Protein AF-A0AAI9I9U0-F1 (afdb_monomer)

pLDDT: mean 82.07, std 19.07, range [43.56, 97.94]

Mean predicted aligned error: 8.54 Å

Secondary structure (DSSP, 8-state):
----SSSTT-SS-TT--HHHHHHHTT--HHHHHHHS-S-TTHHHHHHTTSSPPPHHHHHHHHHHHH-GGGHHHHHHGGGGG---

Radius of gyration: 14.03 Å; Cα contacts (8 Å, |Δi|>4): 65; chains: 1; bounding box: 32×23×46 Å

Structure (mmCIF, N/CA/C/O backbone):
data_AF-A0AAI9I9U0-F1
#
_entry.id   AF-A0AAI9I9U0-F1
#
loop_
_atom_site.group_PDB
_atom_site.id
_atom_site.type_symbol
_atom_site.label_atom_id
_atom_site.label_alt_id
_atom_site.label_comp_id
_atom_site.label_asym_id
_atom_site.label_entity_id
_atom_site.label_seq_id
_atom_site.pdbx_PDB_ins_code
_atom_site.Cartn_x
_atom_site.Cartn_y
_atom_site.Cartn_z
_atom_site.occupancy
_atom_site.B_iso_or_equiv
_atom_site.auth_seq_id
_atom_site.auth_comp_id
_atom_site.auth_asym_id
_atom_site.auth_atom_id
_atom_site.pdbx_PDB_model_num
ATOM 1 N N . MET A 1 1 ? 21.171 6.357 -24.806 1.00 43.56 1 MET A N 1
ATOM 2 C CA . MET A 1 1 ? 19.866 5.700 -24.581 1.00 43.56 1 MET A CA 1
ATOM 3 C C . MET A 1 1 ? 20.062 4.605 -23.547 1.00 43.56 1 MET A C 1
ATOM 5 O O . MET A 1 1 ? 20.899 3.742 -23.767 1.00 43.56 1 MET A O 1
ATOM 9 N N . ARG A 1 2 ? 19.406 4.693 -22.385 1.00 48.75 2 ARG A N 1
ATOM 10 C CA . ARG A 1 2 ? 19.455 3.671 -21.325 1.00 48.75 2 ARG A CA 1
ATOM 11 C C . ARG A 1 2 ? 18.017 3.249 -21.021 1.00 48.75 2 ARG A C 1
ATOM 13 O O . ARG A 1 2 ? 17.432 3.747 -20.071 1.00 48.75 2 ARG A O 1
ATOM 20 N N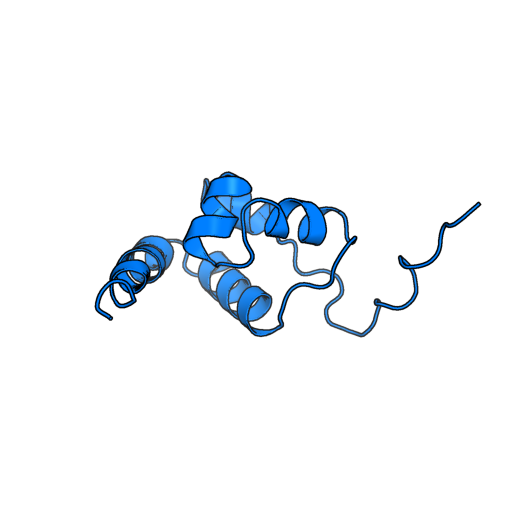 . ASP A 1 3 ? 17.477 2.352 -21.839 1.00 51.47 3 ASP A N 1
ATOM 21 C CA . ASP A 1 3 ? 16.124 1.795 -21.684 1.00 51.47 3 ASP A CA 1
ATOM 22 C C . ASP A 1 3 ? 16.171 0.286 -21.408 1.00 51.47 3 ASP A C 1
ATOM 24 O O . ASP A 1 3 ? 15.554 -0.513 -22.098 1.00 51.47 3 ASP A O 1
ATOM 28 N N . PHE A 1 4 ? 16.914 -0.123 -20.379 1.00 57.00 4 PHE A N 1
ATOM 29 C CA . PHE A 1 4 ? 16.891 -1.503 -19.884 1.00 57.00 4 PHE A CA 1
ATOM 30 C C . PHE A 1 4 ? 16.791 -1.488 -18.359 1.00 57.00 4 PHE A C 1
ATOM 32 O O . PHE A 1 4 ? 17.799 -1.307 -17.676 1.00 57.00 4 PHE A O 1
ATOM 39 N N . PRO A 1 5 ? 15.557 -1.556 -17.818 1.00 51.44 5 PRO A N 1
ATOM 40 C CA . PRO A 1 5 ? 15.244 -2.704 -16.960 1.00 51.44 5 PRO A CA 1
ATOM 41 C C . PRO A 1 5 ? 13.761 -3.145 -16.977 1.00 51.44 5 PRO A C 1
ATOM 43 O O . PRO A 1 5 ? 13.288 -3.709 -15.991 1.00 51.44 5 PRO A O 1
ATOM 46 N N . ARG A 1 6 ? 12.986 -2.887 -18.043 1.00 54.09 6 ARG A N 1
ATOM 47 C CA . ARG A 1 6 ? 11.568 -3.314 -18.071 1.00 54.09 6 ARG A CA 1
ATOM 48 C C . ARG A 1 6 ? 11.376 -4.804 -18.357 1.00 54.09 6 ARG A C 1
ATOM 50 O O . ARG A 1 6 ? 10.462 -5.406 -17.812 1.00 54.09 6 ARG A O 1
ATOM 57 N N . GLU A 1 7 ? 12.252 -5.396 -19.161 1.00 47.88 7 GLU A N 1
ATOM 58 C CA . GLU A 1 7 ? 12.021 -6.731 -19.728 1.00 47.88 7 GLU A CA 1
ATOM 59 C C . GLU A 1 7 ? 12.510 -7.884 -18.828 1.00 47.88 7 GLU A C 1
ATOM 61 O O . GLU A 1 7 ? 12.002 -8.995 -18.898 1.00 47.88 7 GLU A O 1
ATOM 66 N N . VAL A 1 8 ? 13.442 -7.621 -17.904 1.00 52.31 8 VAL A N 1
ATOM 67 C CA . VAL A 1 8 ? 14.129 -8.675 -17.126 1.00 52.31 8 VAL A CA 1
ATOM 68 C C . VAL A 1 8 ? 13.335 -9.135 -15.888 1.00 52.31 8 VAL A C 1
ATOM 70 O O . VAL A 1 8 ? 13.653 -10.154 -15.283 1.00 52.31 8 VAL A O 1
ATOM 73 N N . ASN A 1 9 ? 12.270 -8.425 -15.501 1.00 50.00 9 ASN A N 1
ATOM 74 C CA . ASN A 1 9 ? 11.511 -8.727 -14.276 1.00 50.00 9 ASN A CA 1
ATOM 75 C C . ASN A 1 9 ? 10.245 -9.577 -14.488 1.00 50.00 9 ASN A C 1
ATOM 77 O O . ASN A 1 9 ? 9.613 -9.948 -13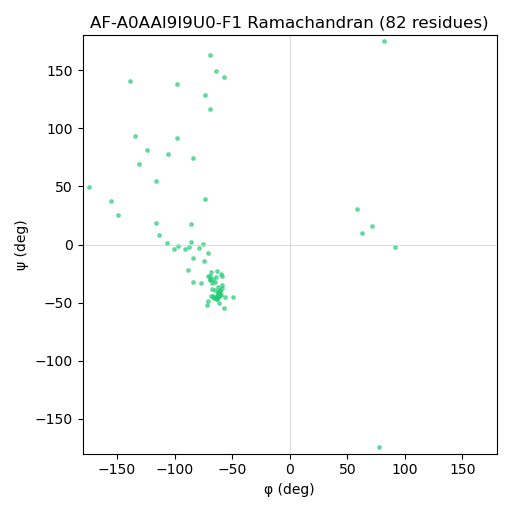.487 1.00 50.00 9 ASN A O 1
ATOM 81 N N . ALA A 1 10 ? 9.941 -9.928 -15.747 1.00 47.78 10 ALA A N 1
ATOM 82 C CA . ALA A 1 10 ? 8.744 -10.636 -16.217 1.00 47.78 10 ALA A CA 1
ATOM 83 C C . ALA A 1 10 ? 8.712 -12.148 -15.873 1.00 47.78 10 ALA A C 1
ATOM 85 O O . ALA A 1 10 ? 8.320 -13.001 -16.670 1.00 47.78 10 ALA A O 1
ATOM 86 N N . GLY A 1 11 ? 9.181 -12.492 -14.672 1.00 45.19 11 GLY A N 1
ATOM 87 C CA . GLY A 1 11 ? 9.077 -13.821 -14.087 1.00 45.19 11 GLY A CA 1
ATOM 88 C C . GLY A 1 11 ? 7.898 -13.906 -13.115 1.00 45.19 11 GLY A C 1
ATOM 89 O O . GLY A 1 11 ? 8.055 -13.624 -11.921 1.00 45.19 11 GLY A O 1
ATOM 90 N N . MET A 1 12 ? 6.742 -14.319 -13.637 1.00 47.06 12 MET A N 1
ATOM 91 C CA . MET A 1 12 ? 5.670 -15.098 -12.991 1.00 47.06 12 MET A CA 1
ATOM 92 C C . MET A 1 12 ? 4.930 -14.479 -11.781 1.00 47.06 12 MET A C 1
ATOM 94 O O . MET A 1 12 ? 4.102 -15.144 -11.165 1.00 47.06 12 MET A O 1
ATOM 98 N N . VAL A 1 13 ? 5.143 -13.191 -11.476 1.00 47.34 13 VAL A N 1
ATOM 99 C CA . VAL A 1 13 ? 4.334 -12.400 -10.505 1.00 47.34 13 VAL A CA 1
ATOM 100 C C . VAL A 1 13 ? 3.608 -11.232 -11.218 1.00 47.34 13 VAL A C 1
ATOM 102 O O . VAL A 1 13 ? 3.172 -10.261 -10.603 1.00 47.34 13 VAL A O 1
ATOM 105 N N . ASP A 1 14 ? 3.474 -11.317 -12.545 1.00 51.91 14 ASP A N 1
ATOM 106 C CA . ASP A 1 14 ? 3.440 -10.167 -13.468 1.00 51.91 14 ASP A CA 1
ATOM 107 C C . ASP A 1 14 ? 2.110 -9.463 -13.738 1.00 51.91 14 ASP A C 1
ATOM 109 O O . ASP A 1 14 ? 2.007 -8.677 -14.676 1.00 51.91 14 ASP A O 1
ATOM 113 N N . SER A 1 15 ? 1.077 -9.637 -12.919 1.00 64.25 15 SER A N 1
ATOM 114 C CA . SER A 1 15 ? -0.058 -8.711 -13.042 1.00 64.25 15 SER A CA 1
ATOM 115 C C . SER A 1 15 ? -0.880 -8.569 -11.779 1.00 64.25 15 SER A C 1
ATOM 117 O O . SER A 1 15 ? -2.102 -8.458 -11.835 1.00 64.25 15 SER A O 1
ATOM 119 N N . PHE A 1 16 ? -0.243 -8.576 -10.604 1.00 76.88 16 PHE A N 1
ATOM 120 C CA . PHE A 1 16 ? -0.990 -8.152 -9.428 1.00 76.88 16 PHE A CA 1
ATOM 121 C C . PHE A 1 16 ? -1.268 -6.641 -9.535 1.00 76.88 16 PHE A C 1
ATOM 123 O O . PHE A 1 16 ? -0.322 -5.847 -9.550 1.00 76.88 16 PHE A O 1
ATOM 130 N N . PRO A 1 17 ? -2.535 -6.198 -9.613 1.00 90.19 17 PRO A N 1
ATOM 131 C CA . PRO A 1 17 ? -2.855 -4.815 -9.933 1.00 90.19 17 PRO A CA 1
ATOM 132 C C . PRO A 1 17 ? -2.796 -3.958 -8.665 1.00 90.19 17 PRO A C 1
ATOM 134 O O . PRO A 1 17 ? -3.820 -3.541 -8.122 1.00 90.19 17 PRO A O 1
ATOM 137 N N . ILE A 1 18 ? -1.575 -3.677 -8.196 1.00 94.25 18 ILE A N 1
ATOM 138 C CA . ILE A 1 18 ? -1.289 -2.910 -6.969 1.00 94.25 18 ILE A CA 1
ATOM 139 C C . ILE A 1 18 ? -2.086 -1.608 -6.935 1.00 94.25 18 ILE A C 1
ATOM 141 O O . ILE A 1 18 ? -2.717 -1.298 -5.926 1.00 94.25 18 ILE A O 1
ATOM 145 N N . GLN A 1 19 ? -2.120 -0.877 -8.053 1.00 95.50 19 GLN A N 1
ATOM 146 C CA . GLN A 1 19 ? -2.866 0.374 -8.146 1.00 95.50 19 GLN A CA 1
ATOM 147 C C . GLN A 1 19 ? -4.370 0.181 -7.898 1.00 95.50 19 GLN A C 1
ATOM 149 O O . GLN A 1 19 ? -4.980 0.994 -7.202 1.00 95.50 19 GLN A O 1
ATOM 154 N N . ARG A 1 20 ? -4.974 -0.880 -8.453 1.00 97.12 20 ARG A N 1
ATOM 155 C CA . ARG A 1 20 ? -6.404 -1.182 -8.278 1.00 97.12 20 ARG A CA 1
ATOM 156 C C . ARG A 1 20 ? -6.711 -1.427 -6.808 1.00 97.12 20 ARG A C 1
ATOM 158 O O . ARG A 1 20 ? -7.625 -0.815 -6.264 1.00 97.12 20 ARG A O 1
ATOM 165 N N . VAL A 1 21 ? -5.925 -2.290 -6.169 1.00 97.25 21 VAL A N 1
ATOM 166 C CA . VAL A 1 21 ? -6.139 -2.670 -4.769 1.00 97.25 21 VAL A CA 1
ATOM 167 C C . VAL A 1 21 ? -5.890 -1.488 -3.841 1.00 97.25 21 VAL A C 1
ATOM 169 O O . VAL A 1 21 ? -6.732 -1.186 -3.004 1.00 97.25 21 VAL A O 1
ATOM 172 N N . ARG A 1 22 ? -4.807 -0.729 -4.042 1.00 97.50 22 ARG A N 1
ATOM 173 C CA . ARG A 1 22 ? -4.540 0.486 -3.261 1.00 97.50 22 ARG A CA 1
ATOM 174 C C . ARG A 1 22 ? -5.699 1.486 -3.343 1.00 97.50 22 ARG A C 1
ATOM 176 O O . ARG A 1 22 ? -6.113 2.028 -2.321 1.00 97.50 22 ARG A O 1
ATOM 183 N N . LYS A 1 23 ? -6.232 1.724 -4.547 1.00 97.69 23 LYS A N 1
ATOM 184 C CA . LYS A 1 23 ? -7.387 2.614 -4.745 1.00 97.69 23 LYS A CA 1
ATOM 185 C C . LYS A 1 23 ? -8.652 2.067 -4.078 1.00 97.69 23 LYS A C 1
ATOM 187 O O . LYS A 1 23 ? -9.383 2.847 -3.477 1.00 97.69 23 LYS A O 1
ATOM 192 N N . LYS A 1 24 ? -8.888 0.751 -4.124 1.00 97.75 24 LYS A N 1
ATOM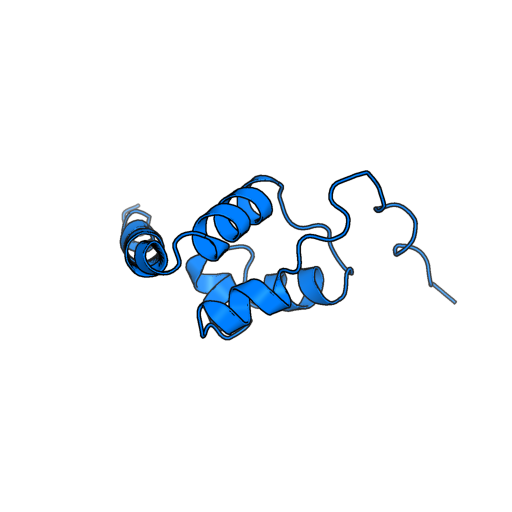 193 C CA . LYS A 1 24 ? -10.000 0.092 -3.413 1.00 97.75 24 LYS A CA 1
ATOM 194 C C . LYS A 1 24 ? -9.916 0.293 -1.898 1.00 97.75 24 LYS A C 1
ATOM 196 O O . LYS A 1 24 ? -10.929 0.569 -1.267 1.00 97.75 24 LYS A O 1
ATOM 201 N N . LEU A 1 25 ? -8.706 0.244 -1.350 1.00 97.56 25 LEU A N 1
ATOM 202 C CA . LEU A 1 25 ? -8.408 0.539 0.054 1.00 97.56 25 LEU A CA 1
ATOM 203 C C . LEU A 1 25 ? -8.425 2.045 0.382 1.00 97.56 25 LEU A C 1
ATOM 205 O O . LEU A 1 25 ? -8.184 2.424 1.522 1.00 97.56 25 LEU A O 1
ATOM 209 N N . ARG A 1 26 ? -8.713 2.910 -0.603 1.00 97.50 26 ARG A N 1
ATOM 210 C CA . ARG A 1 26 ? -8.756 4.378 -0.481 1.00 97.50 26 ARG A CA 1
ATOM 211 C C . ARG A 1 26 ? -7.444 5.006 0.001 1.00 97.50 26 ARG A C 1
ATOM 213 O O . ARG A 1 26 ? -7.459 6.063 0.618 1.00 97.50 26 ARG A O 1
ATOM 220 N N . LEU A 1 27 ? -6.311 4.388 -0.332 1.00 96.81 27 LEU A N 1
ATOM 221 C CA . LEU A 1 27 ? -4.988 4.859 0.077 1.00 96.81 27 LEU A CA 1
ATOM 222 C C . LEU A 1 27 ? -4.307 5.674 -1.028 1.00 96.81 27 LEU A C 1
ATOM 224 O O . LEU A 1 27 ? -4.281 5.283 -2.203 1.00 96.81 27 LEU A O 1
ATOM 228 N N . GLY A 1 28 ? -3.659 6.775 -0.652 1.00 96.69 28 GLY A N 1
ATOM 229 C CA . GLY A 1 28 ? -2.667 7.438 -1.508 1.00 96.69 28 GLY A CA 1
ATOM 230 C C . GLY A 1 28 ? -1.387 6.599 -1.654 1.00 96.69 28 GLY A C 1
ATOM 231 O O . GLY A 1 28 ? -1.135 5.705 -0.854 1.00 96.69 28 GLY A O 1
ATOM 232 N N . GLN A 1 29 ? -0.535 6.878 -2.650 1.00 96.31 29 GLN A N 1
ATOM 233 C CA . GLN A 1 29 ? 0.753 6.164 -2.798 1.00 96.31 29 GLN A CA 1
ATOM 234 C C . GLN A 1 29 ? 1.676 6.381 -1.585 1.00 96.31 29 GLN A C 1
ATOM 236 O O . GLN A 1 29 ? 2.273 5.429 -1.089 1.00 96.31 29 GLN A O 1
ATOM 241 N N . HIS A 1 30 ? 1.745 7.617 -1.078 1.00 95.00 30 HIS A N 1
ATOM 242 C CA . HIS A 1 30 ? 2.510 7.958 0.125 1.00 95.00 30 HIS A CA 1
ATOM 243 C C . HIS A 1 30 ? 1.950 7.249 1.367 1.00 95.00 30 HIS A C 1
ATOM 245 O O . HIS A 1 30 ? 2.703 6.650 2.129 1.00 95.00 30 HIS A O 1
ATOM 251 N N . GLU A 1 31 ? 0.630 7.275 1.559 1.00 94.56 31 GLU A N 1
ATOM 252 C CA . GLU A 1 31 ? -0.017 6.590 2.681 1.00 94.56 31 GLU A CA 1
ATOM 253 C C . GLU A 1 31 ? 0.204 5.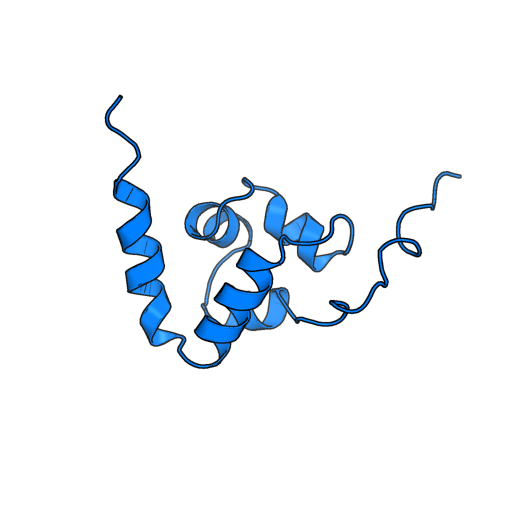077 2.616 1.00 94.56 31 GLU A C 1
ATOM 255 O O . GLU A 1 31 ? 0.589 4.469 3.607 1.00 94.56 31 GLU A O 1
ATOM 260 N N . ALA A 1 32 ? 0.069 4.474 1.435 1.00 95.38 32 ALA A N 1
ATOM 261 C CA . ALA A 1 32 ? 0.353 3.060 1.238 1.00 95.38 32 ALA A CA 1
ATOM 262 C C . ALA A 1 32 ? 1.820 2.720 1.563 1.00 95.38 32 ALA A C 1
ATOM 264 O O . ALA A 1 32 ? 2.081 1.714 2.214 1.00 95.38 32 ALA A O 1
ATOM 265 N N . GLY A 1 33 ? 2.778 3.578 1.194 1.00 93.94 33 GLY A N 1
ATOM 266 C CA . GLY A 1 33 ? 4.184 3.416 1.584 1.00 93.94 33 GLY A CA 1
ATOM 267 C C . GLY A 1 33 ? 4.426 3.528 3.094 1.00 93.94 33 GLY A C 1
ATOM 268 O O . GLY A 1 33 ? 5.351 2.904 3.610 1.00 93.94 33 GLY A O 1
ATOM 269 N N . LYS A 1 34 ? 3.590 4.285 3.818 1.00 92.12 34 LYS A N 1
ATOM 270 C CA . LYS A 1 34 ? 3.598 4.304 5.288 1.00 92.12 34 LYS A CA 1
ATOM 271 C C . LYS A 1 34 ? 3.024 3.007 5.848 1.00 92.12 34 LYS A C 1
ATOM 273 O O . LYS A 1 34 ? 3.705 2.375 6.641 1.00 92.12 34 LYS A O 1
ATOM 278 N N . VAL A 1 35 ? 1.833 2.599 5.413 1.00 93.00 35 VAL A N 1
ATOM 279 C CA . VAL A 1 35 ? 1.112 1.429 5.949 1.00 93.00 35 VAL A CA 1
ATOM 280 C C . VAL A 1 35 ? 1.842 0.118 5.655 1.00 93.00 35 VAL A C 1
ATOM 282 O O . VAL A 1 35 ? 1.998 -0.722 6.531 1.00 93.00 35 VAL A O 1
ATOM 285 N N . PHE A 1 36 ? 2.306 -0.066 4.420 1.00 93.06 36 PHE A N 1
ATOM 286 C CA . PHE A 1 36 ? 2.898 -1.326 3.964 1.00 93.06 36 PHE A CA 1
ATOM 287 C C . PHE A 1 36 ? 4.433 -1.314 3.936 1.00 93.06 36 PHE A C 1
ATOM 289 O O . PHE A 1 36 ? 5.055 -2.326 3.611 1.00 93.06 36 PHE A O 1
ATOM 296 N N . GLY A 1 37 ? 5.052 -0.173 4.247 1.00 88.94 37 GLY A N 1
ATOM 297 C CA . GLY A 1 37 ? 6.496 0.021 4.166 1.00 88.94 37 GLY A CA 1
ATOM 298 C C . GLY A 1 37 ? 7.023 0.253 2.741 1.00 88.94 37 GLY A C 1
ATOM 299 O O . GLY A 1 37 ? 6.283 0.399 1.767 1.00 88.94 37 GLY A O 1
ATOM 300 N N . GLY A 1 38 ? 8.353 0.318 2.621 1.00 82.69 38 GLY A N 1
ATOM 301 C CA . GLY A 1 38 ? 9.058 0.588 1.357 1.00 82.69 38 GLY A CA 1
ATOM 302 C C . GLY A 1 38 ? 9.356 2.071 1.083 1.00 82.69 38 GLY A C 1
ATOM 303 O O . GLY A 1 38 ? 10.019 2.392 0.098 1.00 82.69 38 GLY A O 1
ATOM 304 N N . GLY A 1 39 ? 8.925 2.977 1.964 1.00 87.25 39 GLY A N 1
ATOM 305 C CA . GLY A 1 39 ? 9.203 4.413 1.869 1.00 87.25 39 GLY A CA 1
ATOM 306 C C . GLY A 1 39 ? 8.275 5.168 0.911 1.00 87.25 39 GLY A C 1
ATOM 307 O O . GLY A 1 39 ? 7.438 4.586 0.221 1.00 87.25 39 GLY A O 1
ATOM 308 N N . ILE A 1 40 ? 8.426 6.497 0.862 1.00 88.69 40 ILE A N 1
ATOM 309 C CA . ILE A 1 40 ? 7.468 7.422 0.219 1.00 88.69 40 ILE A CA 1
ATOM 310 C C . ILE A 1 40 ? 7.222 7.155 -1.277 1.00 88.69 40 ILE A C 1
ATOM 312 O O . ILE A 1 40 ? 6.137 7.433 -1.780 1.00 88.69 40 ILE A O 1
ATOM 316 N N . ASN A 1 41 ? 8.201 6.567 -1.974 1.00 91.50 41 ASN A N 1
ATOM 317 C CA . ASN A 1 41 ? 8.162 6.351 -3.424 1.00 91.50 41 ASN A CA 1
ATOM 318 C C . ASN A 1 41 ? 7.927 4.890 -3.840 1.00 91.50 41 ASN A C 1
ATOM 320 O O . ASN A 1 41 ? 7.898 4.609 -5.039 1.00 91.50 41 ASN A O 1
ATOM 324 N N . ALA A 1 42 ? 7.762 3.957 -2.895 1.00 94.19 42 ALA A N 1
ATOM 325 C CA . ALA A 1 42 ? 7.630 2.531 -3.206 1.00 94.19 42 ALA A CA 1
ATOM 326 C C . ALA A 1 42 ? 6.467 2.246 -4.161 1.00 94.19 42 ALA A C 1
ATOM 328 O O . ALA A 1 42 ? 6.670 1.694 -5.240 1.00 94.19 42 ALA A O 1
ATOM 329 N N . PHE A 1 43 ? 5.258 2.690 -3.812 1.00 95.12 43 PHE A N 1
ATOM 330 C CA . PHE A 1 43 ? 4.063 2.411 -4.612 1.00 95.12 43 PHE A CA 1
ATOM 331 C C . PHE A 1 43 ? 4.103 3.062 -5.998 1.00 95.12 43 PHE A C 1
ATOM 333 O O . PHE A 1 43 ? 3.626 2.457 -6.950 1.00 95.12 43 PHE A O 1
ATOM 340 N N . SER A 1 44 ? 4.734 4.231 -6.151 1.00 94.62 44 SER A N 1
ATOM 341 C CA . SER A 1 44 ? 4.955 4.826 -7.478 1.00 94.62 44 SER A CA 1
ATOM 342 C C . SER A 1 44 ? 5.856 3.936 -8.349 1.00 94.62 44 SER A C 1
ATOM 344 O O . SER A 1 44 ? 5.526 3.645 -9.501 1.00 94.62 44 SER A O 1
ATOM 346 N N . ARG A 1 45 ? 6.952 3.409 -7.784 1.00 93.62 45 ARG A N 1
ATOM 347 C CA . ARG A 1 45 ? 7.879 2.511 -8.495 1.00 93.62 45 ARG A CA 1
ATOM 348 C C . ARG A 1 45 ? 7.258 1.156 -8.828 1.00 93.62 45 ARG A C 1
ATOM 350 O O . ARG A 1 45 ? 7.506 0.632 -9.910 1.00 93.62 45 ARG A O 1
ATOM 357 N N . TYR A 1 46 ? 6.446 0.604 -7.927 1.00 93.06 46 TYR A N 1
ATOM 358 C CA . TYR A 1 46 ? 5.751 -0.660 -8.168 1.00 93.06 46 TYR A CA 1
ATOM 359 C C . TYR A 1 46 ? 4.673 -0.513 -9.248 1.00 93.06 46 TYR A C 1
ATOM 361 O O . TYR A 1 46 ? 4.598 -1.334 -10.155 1.00 93.06 46 TYR A O 1
ATOM 369 N N . GLU A 1 47 ? 3.870 0.554 -9.198 1.00 92.06 47 GLU A N 1
ATOM 370 C CA . GLU A 1 47 ? 2.785 0.789 -10.164 1.00 92.06 47 GLU A CA 1
ATOM 371 C C . GLU A 1 47 ? 3.285 1.121 -11.573 1.00 92.06 47 GLU A C 1
ATOM 373 O O . GLU A 1 47 ? 2.591 0.848 -12.547 1.00 92.06 47 GLU A O 1
ATOM 378 N N . THR A 1 48 ? 4.481 1.699 -11.696 1.00 90.81 48 THR A N 1
ATOM 379 C CA . THR A 1 48 ? 5.110 2.015 -12.991 1.00 90.81 48 THR A CA 1
ATOM 380 C C . THR A 1 48 ? 5.997 0.888 -13.532 1.00 90.81 48 THR A C 1
ATOM 382 O O . THR A 1 48 ? 6.529 1.002 -14.645 1.00 90.81 48 THR A O 1
ATOM 385 N N . GLY A 1 49 ? 6.165 -0.190 -12.757 1.00 87.69 49 GLY A N 1
ATOM 386 C CA . GLY A 1 49 ? 7.029 -1.326 -13.084 1.00 87.69 49 GLY A CA 1
ATOM 387 C C . GLY A 1 49 ? 8.527 -1.016 -13.005 1.00 87.69 49 GLY A C 1
ATOM 388 O O . GLY A 1 49 ? 9.332 -1.766 -13.545 1.00 87.69 49 GLY A O 1
ATOM 389 N N . GLN A 1 50 ? 8.922 0.086 -12.361 1.00 88.31 50 GLN A N 1
ATOM 390 C CA . GLN A 1 50 ? 10.333 0.446 -12.178 1.00 88.31 50 GLN A CA 1
ATOM 391 C C . GLN A 1 50 ? 11.054 -0.500 -11.212 1.00 88.31 50 GLN A C 1
ATOM 393 O O . GLN A 1 50 ? 12.259 -0.701 -11.333 1.00 88.31 50 GLN A O 1
ATOM 398 N N . VAL A 1 51 ? 10.330 -1.047 -10.231 1.00 89.38 51 VAL A N 1
ATOM 399 C CA . VAL A 1 51 ? 10.850 -1.997 -9.240 1.00 89.38 51 VAL A CA 1
ATOM 400 C C . VAL A 1 51 ? 9.810 -3.088 -9.012 1.00 89.38 51 VAL A C 1
ATOM 402 O O . VAL A 1 51 ? 8.617 -2.798 -8.928 1.00 89.38 51 VAL A O 1
ATOM 405 N N . LYS A 1 52 ? 10.257 -4.340 -8.870 1.00 89.38 52 LYS A N 1
ATOM 406 C CA . LYS A 1 52 ? 9.378 -5.455 -8.505 1.00 89.38 52 LYS A CA 1
ATOM 407 C C . LYS A 1 52 ? 8.999 -5.360 -7.018 1.00 89.38 52 LYS A C 1
ATOM 409 O O . LYS A 1 52 ? 9.895 -5.236 -6.180 1.00 89.38 52 LYS A O 1
ATOM 414 N N . PRO A 1 53 ? 7.706 -5.415 -6.659 1.00 91.50 53 PRO A N 1
ATOM 415 C CA . PRO A 1 53 ? 7.288 -5.448 -5.260 1.00 91.50 53 PRO A CA 1
ATOM 416 C C . PRO A 1 53 ? 7.781 -6.737 -4.570 1.00 91.50 53 PRO A C 1
ATOM 418 O O . PRO A 1 53 ? 7.846 -7.791 -5.213 1.00 91.50 53 PRO A O 1
ATOM 421 N N . PRO A 1 54 ? 8.063 -6.712 -3.256 1.00 92.31 54 PRO A N 1
ATOM 422 C CA . PRO A 1 54 ? 8.294 -7.932 -2.489 1.00 92.31 54 PRO A CA 1
ATOM 423 C C . PRO A 1 54 ? 7.095 -8.888 -2.571 1.00 92.31 54 PRO A C 1
ATOM 425 O O . PRO A 1 54 ? 5.941 -8.457 -2.541 1.00 92.31 54 PRO A O 1
ATOM 428 N N . VAL A 1 55 ? 7.345 -10.200 -2.601 1.00 92.12 55 VAL A N 1
ATOM 429 C CA . VAL A 1 55 ? 6.276 -11.221 -2.663 1.00 92.12 55 VAL A CA 1
ATOM 430 C C . VAL A 1 55 ? 5.318 -11.118 -1.469 1.00 92.12 55 VAL A C 1
ATOM 432 O O . VAL A 1 55 ? 4.115 -11.324 -1.624 1.00 92.12 55 VAL A O 1
ATOM 435 N N . SER A 1 56 ? 5.827 -10.764 -0.286 1.00 92.69 56 SER A N 1
ATOM 436 C CA .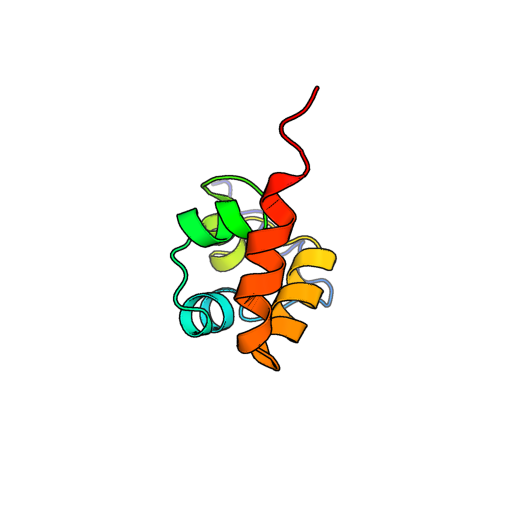 SER A 1 56 ? 5.021 -10.534 0.920 1.00 92.69 56 SER A CA 1
ATOM 437 C C . SER A 1 56 ? 3.990 -9.422 0.726 1.00 92.69 56 SER A C 1
ATOM 439 O O . SER A 1 56 ? 2.825 -9.606 1.074 1.00 92.69 56 SER A O 1
ATOM 441 N N . LEU A 1 57 ? 4.388 -8.310 0.101 1.00 94.38 57 LEU A N 1
ATOM 442 C CA . LEU A 1 57 ? 3.495 -7.198 -0.213 1.00 94.38 57 LEU A CA 1
ATOM 443 C C . LEU A 1 57 ? 2.384 -7.634 -1.172 1.00 94.38 57 LEU A C 1
ATOM 445 O O . LEU A 1 57 ? 1.217 -7.336 -0.940 1.00 94.38 57 LEU A O 1
ATOM 449 N N . VAL A 1 58 ? 2.735 -8.376 -2.225 1.00 94.44 58 VAL A N 1
ATOM 450 C CA . VAL A 1 58 ? 1.760 -8.884 -3.203 1.00 94.44 58 VAL A CA 1
ATOM 451 C C . VAL A 1 58 ? 0.742 -9.812 -2.536 1.00 94.44 58 VAL A C 1
ATOM 453 O O . VAL A 1 58 ? -0.459 -9.667 -2.760 1.00 94.44 58 VAL A O 1
ATOM 456 N N . LYS A 1 59 ? 1.196 -10.730 -1.673 1.00 94.50 59 LYS A N 1
ATOM 457 C CA . LYS A 1 59 ? 0.310 -11.634 -0.923 1.00 94.50 59 LYS A CA 1
ATOM 458 C C . LYS A 1 59 ? -0.619 -10.874 0.026 1.00 94.50 59 LYS A C 1
ATOM 460 O O . LYS A 1 59 ? -1.814 -11.161 0.044 1.00 94.50 59 LYS A O 1
ATOM 465 N N . LEU A 1 60 ? -0.094 -9.897 0.771 1.00 95.62 60 LEU A N 1
ATOM 466 C CA . LEU A 1 60 ? -0.887 -9.080 1.691 1.00 95.62 60 LEU A CA 1
ATOM 467 C C . LEU A 1 60 ? -1.944 -8.261 0.945 1.00 95.62 60 LEU A C 1
ATOM 469 O O . LEU A 1 60 ? -3.113 -8.289 1.312 1.00 95.62 60 LEU A O 1
ATOM 473 N N . LEU A 1 61 ? -1.568 -7.593 -0.147 1.00 96.00 61 LEU A N 1
ATOM 474 C CA . LEU A 1 61 ? -2.531 -6.866 -0.969 1.00 96.00 61 LEU A CA 1
ATOM 475 C C . LEU A 1 61 ? -3.574 -7.809 -1.585 1.00 96.00 61 LEU A C 1
ATOM 477 O O . LEU A 1 61 ? -4.737 -7.437 -1.676 1.00 96.00 61 LEU A O 1
ATOM 481 N N . GLY A 1 62 ? -3.206 -9.031 -1.980 1.00 95.62 62 GLY A N 1
ATOM 482 C CA . GLY A 1 62 ? -4.167 -10.024 -2.474 1.00 95.62 62 GLY A CA 1
ATOM 483 C C . GLY A 1 62 ? -5.152 -10.511 -1.406 1.00 95.62 62 GLY A C 1
ATOM 484 O O . GLY A 1 62 ? -6.294 -10.848 -1.721 1.00 95.62 62 GLY A O 1
ATOM 485 N N . LEU A 1 63 ? -4.735 -10.527 -0.139 1.00 96.88 63 LEU A N 1
ATOM 486 C CA . LEU A 1 63 ? -5.620 -10.781 0.994 1.00 96.88 63 LEU A CA 1
ATOM 487 C C . LEU A 1 63 ? -6.557 -9.589 1.224 1.00 96.88 63 LEU A C 1
ATOM 489 O O . LEU A 1 63 ? -7.768 -9.783 1.264 1.00 96.88 63 LEU A O 1
ATOM 493 N N . LEU A 1 64 ? -6.023 -8.366 1.262 1.00 97.12 64 LEU A N 1
ATOM 494 C CA . LEU A 1 64 ? -6.805 -7.139 1.461 1.00 97.12 64 LEU A CA 1
ATOM 495 C C . LEU A 1 64 ? -7.732 -6.797 0.287 1.00 97.12 64 LEU A C 1
ATOM 497 O O . LEU A 1 64 ? -8.732 -6.111 0.467 1.00 97.12 64 LEU A O 1
ATOM 501 N N . ASP A 1 65 ? -7.445 -7.279 -0.922 1.00 96.94 65 ASP A N 1
ATOM 502 C CA . ASP A 1 65 ? -8.393 -7.169 -2.033 1.00 96.94 65 ASP A CA 1
ATOM 503 C C . ASP A 1 65 ? -9.641 -8.029 -1.782 1.00 96.94 65 ASP A C 1
ATOM 505 O O . ASP A 1 65 ? -10.742 -7.647 -2.164 1.00 96.94 65 ASP A O 1
ATOM 509 N N . ARG A 1 66 ? -9.514 -9.176 -1.111 1.00 97.31 66 ARG A N 1
ATOM 510 C CA . ARG A 1 66 ? -10.674 -10.007 -0.744 1.00 97.31 66 ARG A CA 1
ATOM 511 C C . ARG A 1 66 ? -11.341 -9.545 0.550 1.00 97.31 66 ARG A C 1
ATOM 513 O O . ARG A 1 66 ? -12.556 -9.654 0.654 1.00 97.31 66 ARG A O 1
ATOM 520 N N . HIS A 1 67 ? -10.548 -9.003 1.469 1.00 97.94 67 HIS A N 1
ATOM 521 C CA . HIS A 1 67 ? -10.944 -8.627 2.825 1.00 97.94 67 HIS A CA 1
ATOM 522 C C . HIS A 1 67 ? -10.476 -7.198 3.156 1.00 97.94 67 HIS A C 1
ATOM 524 O O . HIS A 1 67 ? -9.524 -7.021 3.924 1.00 97.94 67 HIS A O 1
ATOM 530 N N . PRO A 1 68 ? -11.061 -6.158 2.530 1.00 97.25 68 PRO A N 1
ATOM 531 C CA . PRO A 1 68 ? -10.649 -4.770 2.754 1.00 97.25 68 PRO A CA 1
ATOM 532 C C . PRO A 1 68 ? -10.862 -4.291 4.198 1.00 97.25 68 PRO A C 1
ATOM 534 O O . PRO A 1 68 ? -10.175 -3.369 4.632 1.00 97.25 68 PRO A O 1
ATOM 537 N N . GLU A 1 69 ? -11.766 -4.924 4.947 1.00 96.56 69 GLU A N 1
ATOM 538 C CA . GLU A 1 69 ? -12.029 -4.682 6.369 1.00 96.56 69 GLU A CA 1
ATOM 539 C C . GLU A 1 69 ? -10.803 -4.911 7.268 1.00 96.56 69 GLU A C 1
ATOM 541 O O . GLU A 1 69 ? -10.677 -4.272 8.307 1.00 96.56 69 GLU A O 1
ATOM 546 N N . LEU A 1 70 ? -9.850 -5.747 6.841 1.00 96.75 70 LEU A N 1
ATOM 547 C CA . LEU A 1 70 ? -8.637 -6.053 7.608 1.00 96.75 70 LEU A CA 1
ATOM 548 C C . LEU A 1 70 ? -7.560 -4.957 7.508 1.00 96.75 70 LEU A C 1
ATOM 550 O O . LEU A 1 70 ? -6.506 -5.059 8.137 1.00 96.75 70 LEU A O 1
ATOM 554 N N . LEU A 1 71 ? -7.783 -3.897 6.720 1.00 96.19 71 LEU A N 1
ATOM 555 C CA . LEU A 1 71 ? -6.816 -2.804 6.575 1.00 96.19 71 LEU A CA 1
ATOM 556 C C . LEU A 1 71 ? -6.493 -2.125 7.914 1.00 96.19 71 LEU A C 1
ATOM 558 O O . LEU A 1 71 ? -5.343 -1.746 8.152 1.00 96.19 71 LEU A O 1
ATOM 562 N N . ASP A 1 72 ? -7.488 -1.976 8.785 1.00 94.19 72 ASP A N 1
ATOM 563 C CA . ASP A 1 72 ? -7.305 -1.299 10.070 1.00 94.19 72 ASP A CA 1
ATOM 564 C C . ASP A 1 72 ? -6.459 -2.131 11.047 1.00 94.19 72 ASP A C 1
ATOM 566 O O . ASP A 1 72 ? -5.694 -1.571 11.839 1.00 94.19 72 ASP A O 1
ATOM 570 N N . GLU A 1 73 ? -6.471 -3.460 10.916 1.00 93.69 73 GLU A N 1
ATOM 571 C CA . GLU A 1 73 ? -5.560 -4.337 11.658 1.00 93.69 73 GLU A CA 1
ATOM 572 C C . GLU A 1 73 ? -4.107 -4.124 11.213 1.00 93.69 73 GLU A C 1
ATOM 574 O O . GLU A 1 73 ? -3.215 -3.963 12.048 1.00 93.69 73 GLU A O 1
ATOM 579 N N . VAL A 1 74 ? -3.867 -4.030 9.899 1.00 91.56 74 VAL A N 1
ATOM 580 C CA . VAL A 1 74 ? -2.527 -3.778 9.340 1.00 91.56 74 VAL A CA 1
ATOM 581 C C . VAL A 1 74 ? -1.982 -2.423 9.799 1.00 91.56 74 VAL A C 1
ATOM 583 O O . VAL A 1 74 ? -0.813 -2.321 10.167 1.00 91.56 74 VAL A O 1
ATOM 586 N N . ARG A 1 75 ? -2.827 -1.386 9.829 1.00 90.50 75 ARG A N 1
ATOM 587 C CA . ARG A 1 75 ? -2.455 -0.051 10.330 1.00 90.50 75 ARG A CA 1
ATOM 588 C C . ARG A 1 75 ? -2.076 -0.076 11.809 1.00 90.50 75 ARG A C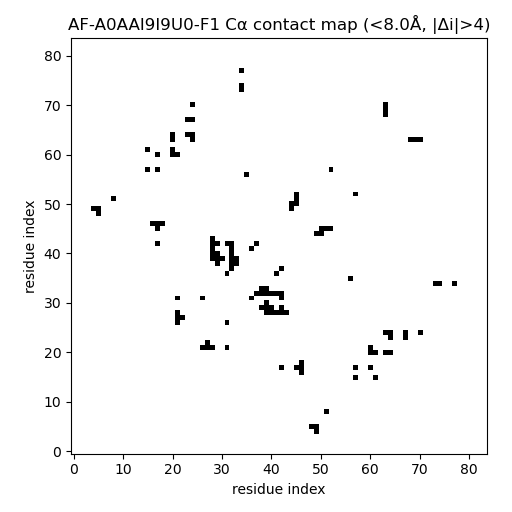 1
ATOM 590 O O . ARG A 1 75 ? -1.106 0.564 12.207 1.00 90.50 75 ARG A O 1
ATOM 597 N N . THR A 1 76 ? -2.815 -0.827 12.619 1.00 82.06 76 THR A N 1
ATOM 598 C CA . THR A 1 76 ? -2.592 -0.909 14.070 1.00 82.06 76 THR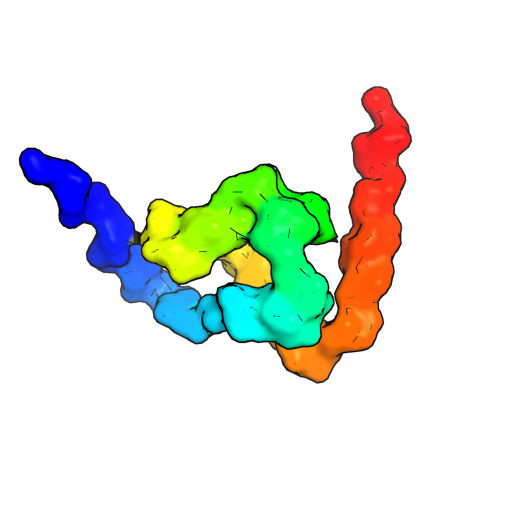 A CA 1
ATOM 599 C C . THR A 1 76 ? -1.289 -1.626 14.420 1.00 82.06 76 THR A C 1
ATOM 601 O O . THR A 1 76 ? -0.641 -1.290 15.407 1.00 82.06 76 THR A O 1
ATOM 604 N 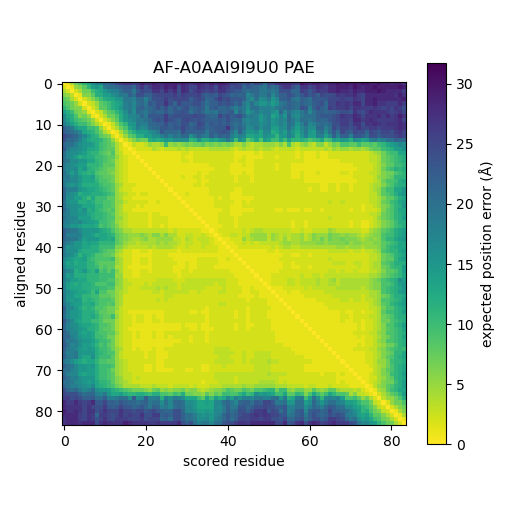N . GLN A 1 77 ? -0.829 -2.563 13.592 1.00 71.38 77 GLN A N 1
ATOM 605 C CA . GLN A 1 77 ? 0.446 -3.251 13.828 1.00 71.38 77 GLN A CA 1
ATOM 606 C C . GLN A 1 77 ? 1.688 -2.364 13.609 1.00 71.38 77 GLN A C 1
ATOM 608 O O . GLN A 1 77 ? 2.800 -2.761 13.957 1.00 71.38 77 GLN A O 1
ATOM 613 N N . GLN A 1 78 ? 1.521 -1.139 13.099 1.00 61.06 78 GLN A N 1
ATOM 614 C CA . GLN A 1 78 ? 2.618 -0.218 12.799 1.00 61.06 78 GLN A CA 1
ATOM 615 C C . GLN A 1 78 ? 3.257 0.439 14.046 1.00 61.06 78 GLN A C 1
ATOM 617 O O . GLN A 1 78 ? 4.355 0.986 13.952 1.00 61.06 78 GLN A O 1
ATOM 622 N N . VAL A 1 79 ? 2.626 0.368 15.226 1.00 52.09 79 VAL A N 1
ATOM 623 C CA . VAL A 1 79 ? 3.103 1.051 16.452 1.00 52.09 79 VAL A CA 1
ATOM 624 C C . VAL A 1 79 ? 4.111 0.268 17.307 1.00 52.09 79 VAL A C 1
ATOM 626 O O . VAL A 1 79 ? 4.631 0.817 18.273 1.00 52.09 79 VAL A O 1
ATOM 629 N N . ALA A 1 80 ? 4.477 -0.968 16.959 1.00 50.78 80 ALA A N 1
ATOM 630 C CA . ALA A 1 80 ? 5.348 -1.781 17.820 1.00 50.78 80 ALA A CA 1
ATOM 631 C C . ALA A 1 80 ? 6.870 -1.560 17.642 1.00 50.78 80 ALA A C 1
ATOM 633 O O . ALA A 1 80 ? 7.654 -2.240 18.301 1.00 50.78 80 ALA A O 1
ATOM 634 N N . SER A 1 81 ? 7.326 -0.639 16.779 1.00 53.25 81 SER A N 1
ATOM 635 C CA . SER A 1 81 ? 8.767 -0.456 16.498 1.00 53.25 81 SER A CA 1
ATOM 636 C C . SER A 1 81 ? 9.385 0.870 16.962 1.00 53.25 81 SER A C 1
ATOM 638 O O . SER A 1 81 ? 10.542 1.130 16.640 1.00 53.25 81 SER A O 1
ATOM 640 N N . LEU A 1 82 ? 8.670 1.706 17.721 1.00 50.38 82 LEU A N 1
ATOM 641 C CA . LEU A 1 82 ? 9.224 2.920 18.342 1.00 50.38 82 LEU A CA 1
ATOM 642 C C . LEU A 1 82 ? 9.400 2.693 19.846 1.00 50.38 82 LEU A C 1
ATOM 644 O O . LEU A 1 82 ? 8.585 3.104 20.664 1.00 50.38 82 LEU A O 1
ATOM 648 N N . GLY A 1 83 ? 10.465 1.974 20.182 1.00 52.53 83 GLY A N 1
ATOM 649 C CA . GLY A 1 83 ? 10.823 1.621 21.551 1.00 52.53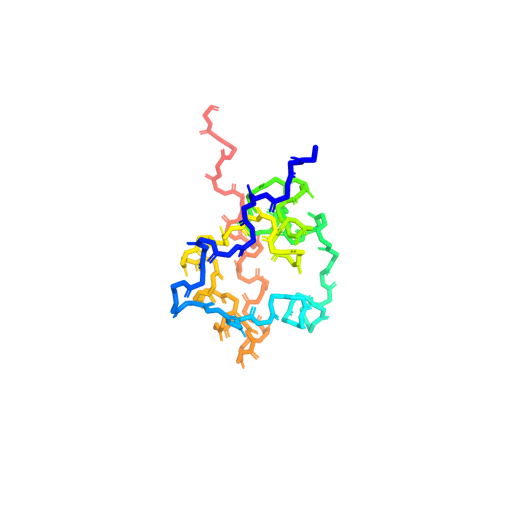 83 GLY A CA 1
ATOM 650 C C . GLY A 1 83 ? 12.171 0.911 21.617 1.00 52.53 83 GLY A C 1
ATOM 651 O O . GLY A 1 83 ? 12.260 -0.174 22.182 1.00 52.53 83 GLY A O 1
ATOM 652 N N . ARG A 1 84 ? 13.193 1.485 20.974 1.00 44.78 84 ARG A N 1
ATOM 653 C CA . ARG A 1 84 ? 14.616 1.279 21.269 1.00 44.78 84 ARG A CA 1
ATOM 654 C C . ARG A 1 84 ? 15.359 2.575 21.003 1.00 44.78 84 ARG A C 1
ATOM 656 O O . ARG A 1 84 ? 15.038 3.202 19.969 1.00 44.78 84 ARG A O 1
#

Sequence (84 aa):
MRDFPREVNAGMVDSFPIQRVRKKLRLGQHEAGKVFGGGINAFSRYETGQVKPPVSLVKLLGLLDRHPELLDEVRTQQVASLGR

Nearest PDB structures (foldseek):
  3o9x-assembly1_A  TM=9.536E-01  e=1.622E-04  Escherichia coli K-12
  3fmy-assembly1_A-2  TM=9.814E-01  e=5.115E-04  Escherichia coli K-12
  5j9i-assembly1_B  TM=8.965E-01  e=5.058E-02  Vibrio cholerae
  5j9i-assembly2_C  TM=8.119E-01  e=4.292E-02  Vibrio cholerae
  3eus-assembly1_B  TM=6.354E-01  e=1.207E+00  Ruegeria pomeroyi

Organism: NCBI:txid864073

Solvent-accessible surface area (backbone atoms only — not comparable to full-atom values): 5313 Å² total; per-residue (Å²): 138,89,90,79,71,70,77,83,68,74,70,90,69,79,74,72,60,59,60,60,43,37,53,74,68,71,44,52,51,49,54,43,9,65,63,75,43,75,43,68,57,35,45,58,31,41,67,70,53,77,40,86,72,58,69,68,58,55,53,50,50,58,47,37,64,78,40,58,80,54,50,63,58,54,53,61,64,67,69,82,78,84,83,127

InterPro domains:
  IPR001387 Cro/C1-type, helix-turn-helix domain [PS50943] (18-71)
  IPR001387 Cro/C1-type, helix-turn-helix domain [cd00093] (18-71)
  IPR010982 Lambda repressor-like, DNA-binding domain superfamily [G3DSA:1.10.260.40] (5-75)
  IPR010982 Lambda repressor-like, DNA-binding domain superfamily [SSF47413] (18-70)
  IPR022452 Antitoxin MqsA [TIGR03830] (1-75)
  IPR032758 Antitoxin MqsA/HigA-2 [PF15731] (2-75)

Foldseek 3Di:
DDPDDQPPPPPDLPDLQLVVLCVVLVHDQQRCCLLVNPHRCRSVCCNVSVDPDPPVSSVVSVVCSVVVVCSVVSNVVSPPPPDD